Protein AF-G5AG65-F1 (afdb_monomer_lite)

Sequence (131 aa):
LTAVDVVLRHQSAVAGVQELQPMITSFLGPPPSLSLRESAKYSSVRLCDWIWESSCTSAAERTSSWSLTNYLRSDVHYYEWQFERVLENAVANGDTPLVEWLLTHFSGCMVPEEAVINAAIHGNVRILQMM

Secondary structure (DSSP, 8-state):
-HHHHHHHHH-HHHHT-TTHHHHHHHHHSS-TT--HHHHHTTT-HHHHHHHHHTS-SSGGG--SS--HHHHHTT-HHHHHHHHHHHHHHHHHTT-HHHHHHHHHHSTTPPPPHHHHHHHHHTT-HHHHTT-

Foldseek 3Di:
DVVLVVVCVVPVVVVPPPVCSVVSCCVVPDDLADALQNVCVVLDVVNNVSLQVLEDQAPVPADPDHGLSPCCRHPPVNVLVSLQNNLQVCLLVLSLVVLLSSPVRSPPHDHDPNSLVSNVVVVVVVSNVND

Organism: Phytophthora sojae (strain P6497) (NCBI:txid1094619)

Radius of gyration: 16.71 Å; chains: 1; bounding box: 49×29×40 Å

pLDDT: mean 85.84, std 12.0, range [54.34, 97.12]

Structure (mmCIF, N/CA/C/O backbone):
data_AF-G5AG65-F1
#
_entry.id   AF-G5AG65-F1
#
loop_
_atom_site.group_PDB
_atom_site.id
_atom_site.type_symbol
_atom_site.label_atom_id
_atom_site.label_alt_id
_atom_site.label_comp_id
_atom_site.label_asym_id
_atom_site.label_entity_id
_atom_site.label_seq_id
_atom_site.pdbx_PDB_ins_code
_atom_site.Cartn_x
_atom_site.Cartn_y
_atom_site.Cartn_z
_atom_site.occupancy
_atom_site.B_iso_or_equiv
_atom_site.auth_seq_id
_atom_site.auth_comp_id
_atom_site.auth_asym_id
_atom_site.auth_atom_id
_atom_site.pdbx_PDB_model_num
ATOM 1 N N . LEU A 1 1 ? -13.086 -10.065 1.124 1.00 57.06 1 LEU A N 1
ATOM 2 C CA . LEU A 1 1 ? -12.556 -11.329 1.691 1.00 57.06 1 LEU A CA 1
ATOM 3 C C . LEU A 1 1 ? -13.704 -12.319 1.758 1.00 57.06 1 LEU A C 1
ATOM 5 O O . LEU A 1 1 ? -14.679 -12.057 2.448 1.00 57.06 1 LEU A O 1
ATOM 9 N N . THR A 1 2 ? -13.602 -13.434 1.037 1.00 59.75 2 THR A N 1
ATOM 10 C CA . THR A 1 2 ? -14.717 -14.367 0.814 1.00 59.75 2 THR A CA 1
ATOM 11 C C . THR A 1 2 ? -15.323 -14.907 2.114 1.00 59.75 2 THR A C 1
ATOM 13 O O . THR A 1 2 ? -16.515 -15.153 2.146 1.00 59.75 2 THR A O 1
ATOM 16 N N . ALA A 1 3 ? -14.550 -15.038 3.199 1.00 62.78 3 ALA A N 1
ATOM 17 C CA . ALA A 1 3 ? -15.051 -15.534 4.484 1.00 62.78 3 ALA A CA 1
ATOM 18 C C . ALA A 1 3 ? -16.010 -14.556 5.192 1.00 62.78 3 ALA A C 1
ATOM 20 O O . ALA A 1 3 ? -17.078 -14.980 5.623 1.00 62.78 3 ALA A O 1
ATOM 21 N N . VAL A 1 4 ? -15.682 -13.257 5.262 1.00 65.44 4 VAL A N 1
ATOM 22 C CA . VAL A 1 4 ? -16.576 -12.229 5.838 1.00 65.44 4 VAL A CA 1
ATOM 23 C C . VAL A 1 4 ? -17.840 -12.104 4.990 1.00 65.44 4 VAL A C 1
ATOM 25 O O . VAL A 1 4 ? -18.944 -12.160 5.523 1.00 65.44 4 VAL A O 1
ATOM 28 N N . ASP A 1 5 ? -17.679 -12.036 3.664 1.00 67.56 5 ASP A N 1
ATOM 29 C CA . ASP A 1 5 ? -18.802 -11.975 2.723 1.00 67.56 5 ASP A CA 1
ATOM 30 C C . ASP A 1 5 ? -19.714 -13.205 2.849 1.00 67.56 5 ASP A C 1
ATOM 32 O O . ASP A 1 5 ? -20.936 -13.081 2.830 1.00 67.56 5 ASP A O 1
ATOM 36 N N . VAL A 1 6 ? -19.140 -14.404 3.000 1.00 69.69 6 VAL A N 1
ATOM 37 C CA . VAL A 1 6 ? -19.896 -15.649 3.196 1.00 69.69 6 VAL A CA 1
ATOM 38 C C . VAL A 1 6 ? -20.629 -15.639 4.531 1.00 69.69 6 VAL A C 1
ATOM 40 O O . VAL A 1 6 ? -21.815 -15.954 4.549 1.00 69.69 6 VAL A O 1
ATOM 43 N N . VAL A 1 7 ? -19.979 -15.246 5.629 1.00 69.88 7 VAL A N 1
ATOM 44 C CA . VAL A 1 7 ? -20.614 -15.208 6.956 1.00 69.88 7 VAL A CA 1
ATOM 45 C C . VAL A 1 7 ? -21.751 -14.190 6.992 1.00 69.88 7 VAL A C 1
ATOM 47 O O . VAL A 1 7 ? -22.844 -14.535 7.431 1.00 69.88 7 VAL A O 1
ATOM 50 N N . LEU A 1 8 ? -21.551 -12.984 6.452 1.00 68.31 8 LEU A N 1
ATOM 51 C CA . LEU A 1 8 ? -22.596 -11.958 6.380 1.00 68.31 8 LEU A CA 1
ATOM 52 C C . LEU A 1 8 ? -23.765 -12.375 5.473 1.00 68.31 8 LEU A C 1
ATOM 54 O O . LEU A 1 8 ? -24.918 -12.090 5.790 1.00 68.31 8 LEU A O 1
ATOM 58 N N . ARG A 1 9 ? -23.498 -13.099 4.376 1.00 70.75 9 ARG A N 1
ATOM 59 C CA . ARG A 1 9 ? -24.550 -13.660 3.506 1.00 70.75 9 ARG A CA 1
ATOM 60 C C . ARG A 1 9 ? -25.320 -14.804 4.165 1.00 70.75 9 ARG A C 1
ATOM 62 O O . ARG A 1 9 ? -26.516 -14.930 3.930 1.00 70.75 9 ARG A O 1
ATOM 69 N N . HIS A 1 10 ? -24.650 -15.641 4.957 1.00 72.88 10 HIS A N 1
ATOM 70 C CA . HIS A 1 10 ? -25.277 -16.780 5.633 1.00 72.88 10 HIS A CA 1
ATOM 71 C C . HIS A 1 10 ? -26.044 -16.363 6.898 1.00 72.88 10 HIS A C 1
ATOM 73 O O . HIS A 1 10 ? -27.002 -17.024 7.286 1.00 72.88 10 HIS A O 1
ATOM 79 N N . GLN A 1 11 ? -25.640 -15.259 7.529 1.00 70.19 11 GLN A N 1
ATOM 80 C CA . GLN A 1 11 ? -26.224 -14.705 8.753 1.00 70.19 11 GLN A CA 1
ATOM 81 C C . GLN A 1 11 ? -26.851 -13.328 8.471 1.00 70.19 11 GLN A C 1
ATOM 83 O O . GLN A 1 11 ? -26.471 -12.320 9.066 1.00 70.19 11 GLN A O 1
ATOM 88 N N . SER A 1 12 ? -27.830 -13.261 7.562 1.00 64.50 12 SER A N 1
ATOM 89 C CA . SER A 1 12 ? -28.473 -11.995 7.156 1.00 64.50 12 SER A CA 1
ATOM 90 C C . SER A 1 12 ? -29.152 -11.238 8.308 1.00 64.50 12 SER A C 1
ATOM 92 O O . SER A 1 12 ? -29.255 -10.015 8.258 1.00 64.50 12 SER A O 1
ATOM 94 N N . ALA A 1 13 ? -29.545 -11.936 9.380 1.00 64.31 13 ALA A N 1
ATOM 95 C CA . ALA A 1 13 ? -30.045 -11.331 10.618 1.00 64.31 13 ALA A CA 1
ATOM 96 C C . ALA A 1 13 ? -28.981 -10.484 11.348 1.00 64.31 13 ALA A C 1
ATOM 98 O O . ALA A 1 13 ? -29.315 -9.513 12.020 1.00 64.31 13 ALA A O 1
ATOM 99 N N . VAL A 1 14 ? -27.701 -10.831 11.190 1.00 56.78 14 VAL A N 1
ATOM 100 C CA . VAL A 1 14 ? -26.553 -10.136 11.791 1.00 56.78 14 VAL A CA 1
ATOM 101 C C . VAL A 1 14 ? -26.073 -8.984 10.903 1.00 56.78 14 VAL A C 1
ATOM 103 O O . VAL A 1 14 ? -25.592 -7.976 11.411 1.00 56.78 14 VAL A O 1
ATOM 106 N N . ALA A 1 15 ? -26.281 -9.080 9.585 1.00 54.34 15 ALA A N 1
ATOM 107 C CA . ALA A 1 15 ? -25.976 -8.008 8.634 1.00 54.34 15 ALA A CA 1
ATOM 108 C C . ALA A 1 15 ? -26.795 -6.719 8.874 1.00 54.34 15 ALA A C 1
ATOM 110 O O . ALA A 1 15 ? -26.377 -5.644 8.454 1.00 54.34 15 ALA A O 1
ATOM 111 N N . GLY A 1 16 ? -27.940 -6.811 9.562 1.00 57.66 16 GLY A N 1
ATOM 112 C CA . GLY A 1 16 ? -28.757 -5.656 9.955 1.00 57.66 16 GLY A CA 1
ATOM 113 C C . GLY A 1 16 ? -28.274 -4.919 11.212 1.00 57.66 16 GLY A C 1
ATOM 114 O O . GLY A 1 16 ? -28.786 -3.843 11.511 1.00 57.66 16 GLY A O 1
ATOM 115 N N . VAL A 1 17 ? -27.301 -5.468 11.949 1.00 60.62 17 VAL A N 1
ATOM 116 C CA . VAL A 1 17 ? -26.795 -4.893 13.203 1.00 60.62 17 VAL A CA 1
ATOM 117 C C . VAL A 1 17 ? -25.433 -4.252 12.937 1.00 60.62 17 VAL A C 1
ATOM 119 O O . VAL A 1 17 ? -24.400 -4.920 12.995 1.00 60.62 17 VAL A O 1
ATOM 122 N N . GLN A 1 18 ? -25.427 -2.945 12.647 1.00 62.31 18 GLN A N 1
ATOM 123 C CA . GLN A 1 18 ? -24.206 -2.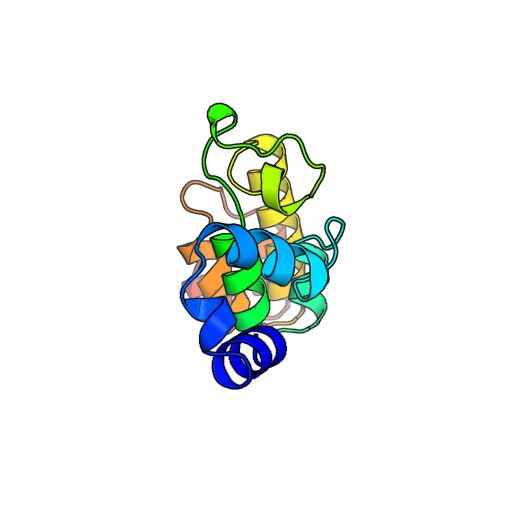170 12.353 1.00 62.31 18 GLN A CA 1
ATOM 124 C C . GLN A 1 18 ? -23.103 -2.345 13.413 1.00 62.31 18 GLN A C 1
ATOM 126 O O . GLN A 1 18 ? -21.923 -2.316 13.078 1.00 62.31 18 GLN A O 1
ATOM 131 N N . GLU A 1 19 ? -23.470 -2.588 14.672 1.00 65.50 19 GLU A N 1
ATOM 132 C CA . GLU A 1 19 ? -22.526 -2.786 15.778 1.00 65.50 19 GLU A CA 1
ATOM 133 C C . GLU A 1 19 ? -21.726 -4.100 15.697 1.00 65.50 19 GLU A C 1
ATOM 135 O O . GLU A 1 19 ? -20.626 -4.184 16.244 1.00 65.50 19 GLU A O 1
ATOM 140 N N . LEU A 1 20 ? -22.233 -5.134 15.014 1.00 67.56 20 LEU A N 1
ATOM 141 C CA . LEU A 1 20 ? -21.581 -6.452 14.953 1.00 67.56 20 LEU A CA 1
ATOM 142 C C . LEU A 1 20 ? -20.593 -6.578 13.790 1.00 67.56 20 LEU A C 1
ATOM 144 O O . LEU A 1 20 ? -19.667 -7.390 13.847 1.00 67.56 20 LEU A O 1
ATOM 148 N N . GLN A 1 21 ? -20.743 -5.754 12.755 1.00 66.94 21 GLN A N 1
ATOM 149 C CA . GLN A 1 21 ? -19.873 -5.771 11.582 1.00 66.94 21 GLN A CA 1
ATOM 150 C C . GLN A 1 21 ? -18.389 -5.511 11.924 1.00 66.94 21 GLN A C 1
ATOM 152 O O . GLN A 1 21 ? -17.550 -6.289 11.457 1.00 66.94 21 GLN A O 1
ATOM 157 N N . PRO A 1 22 ? -18.021 -4.526 12.771 1.00 67.25 22 PRO A N 1
ATOM 158 C CA . PRO A 1 22 ? -16.635 -4.335 13.205 1.00 67.25 22 PRO A CA 1
ATOM 159 C C . PRO A 1 22 ? -16.078 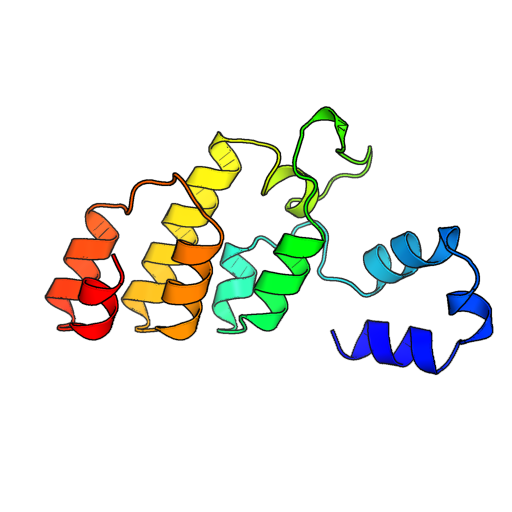-5.541 13.967 1.00 67.25 22 PRO A C 1
ATOM 161 O O . PRO A 1 22 ? -14.924 -5.908 13.775 1.00 67.25 22 PRO A O 1
ATOM 164 N N . MET A 1 23 ? -16.905 -6.198 14.786 1.00 67.62 23 MET A N 1
ATOM 165 C CA . MET A 1 23 ? -16.508 -7.350 15.602 1.00 67.62 23 MET A CA 1
ATOM 166 C C . MET A 1 23 ? -16.232 -8.588 14.736 1.00 67.62 23 MET A C 1
ATOM 168 O O . MET A 1 23 ? -15.215 -9.258 14.894 1.00 67.62 23 MET A O 1
ATOM 172 N N . ILE A 1 24 ? -17.100 -8.849 13.754 1.00 69.19 24 ILE A N 1
ATOM 173 C CA . ILE A 1 24 ? -16.925 -9.927 12.768 1.00 69.19 24 ILE A CA 1
ATOM 174 C C . ILE A 1 24 ? -15.705 -9.652 11.888 1.00 69.19 24 ILE A C 1
ATOM 176 O O . ILE A 1 24 ? -14.929 -10.563 11.609 1.00 69.19 24 ILE A O 1
ATOM 180 N N . THR A 1 25 ? -15.508 -8.396 11.487 1.00 66.44 25 THR A N 1
ATOM 181 C CA . THR A 1 25 ? -14.347 -7.968 10.696 1.00 66.44 25 THR A CA 1
ATOM 182 C C . THR A 1 25 ? -13.051 -8.102 11.496 1.00 66.44 25 THR A C 1
ATOM 184 O O . THR A 1 25 ? -12.055 -8.554 10.949 1.00 66.44 25 THR A O 1
ATOM 187 N N . SER A 1 26 ? -13.063 -7.802 12.797 1.00 67.75 26 SER A N 1
ATOM 188 C CA . SER A 1 26 ? -11.922 -8.024 13.694 1.00 67.75 26 SER A CA 1
ATOM 189 C C . SER A 1 26 ? -11.603 -9.509 13.893 1.00 67.75 26 SER A C 1
ATOM 191 O O . SER A 1 26 ? -10.436 -9.850 14.067 1.00 67.75 26 SER A O 1
ATOM 193 N N . PHE A 1 27 ? -12.613 -10.382 13.908 1.00 68.12 27 PHE A N 1
ATOM 194 C CA . PHE A 1 27 ? -12.425 -11.811 14.167 1.00 68.12 27 PHE A CA 1
ATOM 195 C C . PHE A 1 27 ? -12.052 -12.609 12.910 1.00 68.12 27 PHE A C 1
ATOM 197 O O . PHE A 1 27 ? -11.256 -13.541 12.974 1.00 68.12 27 PHE A O 1
ATOM 204 N N . LEU A 1 28 ? -12.646 -12.264 11.765 1.00 71.56 28 LEU A N 1
ATOM 205 C CA . LEU A 1 28 ? -12.463 -12.965 10.487 1.00 71.56 28 LEU A CA 1
ATOM 206 C C . LEU A 1 28 ? -11.520 -12.237 9.523 1.00 71.56 28 LEU A C 1
ATOM 208 O O . LEU A 1 28 ? -11.143 -12.797 8.490 1.00 71.56 28 LEU A O 1
ATOM 212 N N . GLY A 1 29 ? -11.195 -10.980 9.810 1.00 67.44 29 GLY A N 1
ATOM 213 C CA . GLY A 1 29 ? -10.217 -10.207 9.065 1.00 67.44 29 GLY A CA 1
ATOM 214 C C . GLY A 1 29 ? -8.782 -10.617 9.401 1.00 67.44 29 GLY A C 1
ATOM 215 O O . GLY A 1 29 ? -8.541 -11.335 10.373 1.00 67.44 29 GLY A O 1
ATOM 216 N N . PRO A 1 30 ? -7.809 -10.189 8.585 1.00 67.75 30 PRO A N 1
ATOM 217 C CA . PRO A 1 30 ? -6.398 -10.310 8.882 1.00 67.75 30 PRO A CA 1
ATOM 218 C C . PRO A 1 30 ? -6.024 -9.951 10.318 1.00 67.75 30 PRO A C 1
ATOM 220 O O . PRO A 1 30 ? -6.593 -9.017 10.889 1.00 67.75 30 PRO A O 1
ATOM 223 N N . PRO A 1 31 ? -5.047 -10.673 10.898 1.00 79.00 31 PRO A N 1
ATOM 224 C CA . PRO A 1 31 ? -4.671 -10.453 12.279 1.00 79.00 31 PRO A CA 1
ATOM 225 C C . PRO A 1 31 ? -4.216 -9.000 12.476 1.00 79.00 31 PRO A C 1
ATOM 227 O O . PRO A 1 31 ? -3.618 -8.425 11.564 1.00 79.00 31 PRO A O 1
ATOM 230 N N . PRO A 1 32 ? -4.429 -8.409 13.665 1.00 80.94 32 PRO A N 1
ATOM 231 C CA . PRO A 1 32 ? -4.074 -7.015 13.939 1.00 80.94 32 PRO A CA 1
ATOM 232 C C . PRO A 1 32 ? -2.600 -6.687 13.675 1.00 80.94 32 PRO A C 1
ATOM 234 O O . PRO A 1 32 ? -2.250 -5.535 13.443 1.00 80.94 32 PRO A O 1
ATOM 237 N N . SER A 1 33 ? -1.734 -7.700 13.714 1.00 87.44 33 SER A N 1
ATOM 238 C CA . SER A 1 33 ? -0.304 -7.605 13.443 1.00 87.44 33 SER A CA 1
ATOM 239 C C . SER A 1 33 ? 0.078 -7.810 11.974 1.00 87.44 33 SER A C 1
ATOM 241 O O . SER A 1 33 ? 1.266 -7.748 11.681 1.00 87.44 33 SER A O 1
ATOM 243 N N . LEU A 1 34 ? -0.862 -8.090 11.059 1.00 88.44 34 LEU A N 1
ATOM 244 C CA . LEU A 1 34 ? -0.537 -8.253 9.642 1.00 88.44 34 LEU A CA 1
ATOM 245 C C . LEU A 1 34 ? -0.257 -6.888 9.019 1.00 88.44 34 LEU A C 1
ATOM 247 O O . LEU A 1 34 ? -1.151 -6.062 8.841 1.00 88.44 34 LEU A O 1
ATOM 251 N N . SER A 1 35 ? 0.999 -6.671 8.657 1.00 89.94 35 SER A N 1
ATOM 252 C CA . SER A 1 35 ? 1.420 -5.480 7.932 1.00 89.94 35 SER A CA 1
ATOM 253 C C . SER A 1 35 ? 1.041 -5.564 6.447 1.00 89.94 35 SER A C 1
ATOM 255 O O . SER A 1 35 ? 0.961 -6.648 5.861 1.00 89.94 35 SER A O 1
ATOM 257 N N . LEU A 1 36 ? 0.894 -4.406 5.792 1.00 91.12 36 LEU A N 1
ATOM 258 C CA . LEU A 1 36 ? 0.735 -4.343 4.337 1.00 91.12 36 LEU A CA 1
ATOM 259 C C . LEU A 1 36 ? 1.891 -5.065 3.619 1.00 91.12 36 LEU A C 1
ATOM 261 O O . LEU A 1 36 ? 1.656 -5.851 2.703 1.00 91.12 36 LEU A O 1
ATOM 265 N N . ARG A 1 37 ? 3.131 -4.893 4.094 1.00 89.69 37 ARG A N 1
ATOM 266 C CA . ARG A 1 37 ? 4.313 -5.600 3.582 1.00 89.69 37 ARG A CA 1
ATOM 267 C C . ARG A 1 37 ? 4.181 -7.119 3.631 1.00 89.69 37 ARG A C 1
ATOM 269 O O . ARG A 1 37 ? 4.554 -7.799 2.680 1.00 89.69 37 ARG A O 1
ATOM 276 N N . GLU A 1 38 ? 3.688 -7.674 4.732 1.00 86.44 38 GLU A N 1
ATOM 277 C CA . GLU A 1 38 ? 3.480 -9.121 4.839 1.00 86.44 38 GLU A CA 1
ATOM 278 C C . GLU A 1 38 ? 2.351 -9.596 3.930 1.00 86.44 38 GLU A C 1
ATOM 280 O O . GLU A 1 38 ? 2.463 -10.673 3.352 1.00 86.44 38 GLU A O 1
ATOM 285 N N . SER A 1 39 ? 1.309 -8.782 3.748 1.00 84.94 39 SER A N 1
ATOM 286 C CA . SER A 1 39 ? 0.220 -9.084 2.818 1.00 84.94 39 SER A CA 1
ATOM 287 C C . SER A 1 39 ? 0.672 -9.114 1.352 1.00 84.94 39 SER A C 1
ATOM 289 O O . SER A 1 39 ? 0.240 -9.967 0.577 1.00 84.94 39 SER A O 1
A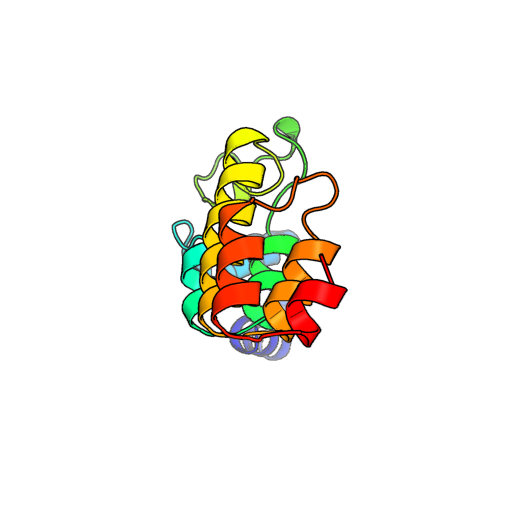TOM 291 N N . ALA A 1 40 ? 1.613 -8.242 0.992 1.00 83.06 40 ALA A N 1
ATOM 292 C CA . ALA A 1 40 ? 2.177 -8.149 -0.347 1.00 83.06 40 ALA A CA 1
ATOM 293 C C . ALA A 1 40 ? 2.988 -9.388 -0.755 1.00 83.06 40 ALA A C 1
ATOM 295 O O . ALA A 1 40 ? 3.116 -9.666 -1.942 1.00 83.06 40 ALA A O 1
ATOM 296 N N . LYS A 1 41 ? 3.475 -10.192 0.205 1.00 82.94 41 LYS A N 1
ATOM 297 C CA . LYS A 1 41 ? 4.136 -11.481 -0.086 1.00 82.94 41 LYS A CA 1
ATOM 298 C C . LYS A 1 41 ? 3.215 -12.482 -0.787 1.00 82.94 41 LYS A C 1
ATOM 300 O O . LYS A 1 41 ? 3.701 -13.440 -1.376 1.00 82.94 41 LYS A O 1
ATOM 305 N N . TYR A 1 42 ? 1.901 -12.281 -0.702 1.00 80.44 42 TYR A N 1
ATOM 306 C CA . TYR A 1 42 ? 0.910 -13.125 -1.360 1.00 80.44 42 TYR A CA 1
ATOM 307 C C . TYR A 1 42 ? 0.524 -12.617 -2.760 1.00 80.44 42 TYR A C 1
ATOM 309 O O . TYR A 1 42 ? -0.385 -13.193 -3.354 1.00 80.44 42 TYR A O 1
ATOM 317 N N . SER A 1 43 ? 1.149 -11.535 -3.259 1.00 74.94 43 SER A N 1
ATOM 318 C CA . SER A 1 43 ? 0.826 -10.878 -4.542 1.00 74.94 43 SER A CA 1
ATOM 319 C C . SER A 1 43 ? -0.679 -10.660 -4.745 1.00 74.94 43 SER A C 1
ATOM 321 O O . SER A 1 43 ? -1.234 -10.829 -5.829 1.00 74.94 43 SER A O 1
ATOM 323 N N . SER A 1 44 ? -1.375 -10.328 -3.654 1.00 84.38 44 SER A N 1
ATOM 324 C CA . SER A 1 44 ? -2.829 -10.214 -3.617 1.00 84.38 44 SER A CA 1
ATOM 325 C C . SER A 1 44 ? -3.229 -8.772 -3.355 1.00 84.38 44 SER A C 1
ATOM 327 O O . SER A 1 44 ? -3.387 -8.358 -2.206 1.00 84.38 44 SER A O 1
ATOM 329 N N . VAL A 1 45 ? -3.458 -8.023 -4.436 1.00 90.69 45 VAL A N 1
ATOM 330 C CA . VAL A 1 45 ? -3.973 -6.645 -4.376 1.00 90.69 45 VAL A CA 1
ATOM 331 C C . VAL A 1 45 ? -5.265 -6.573 -3.559 1.00 90.69 45 VAL A C 1
ATOM 333 O O . VAL A 1 45 ? -5.428 -5.685 -2.736 1.00 90.69 45 VAL A O 1
ATOM 336 N N . ARG A 1 46 ? -6.129 -7.591 -3.661 1.00 87.88 46 ARG A N 1
ATOM 337 C CA . ARG A 1 46 ? -7.379 -7.668 -2.891 1.00 87.88 46 ARG A CA 1
ATOM 338 C C . ARG A 1 46 ? -7.161 -7.703 -1.373 1.00 87.88 46 ARG A C 1
ATOM 340 O O . ARG A 1 46 ? -8.027 -7.271 -0.616 1.00 87.88 46 ARG A O 1
ATOM 347 N N . LEU A 1 47 ? -6.053 -8.285 -0.912 1.00 86.94 47 LEU A N 1
ATOM 348 C CA . LEU A 1 47 ? -5.704 -8.268 0.508 1.00 86.94 47 LEU A CA 1
ATOM 349 C C . LEU A 1 47 ?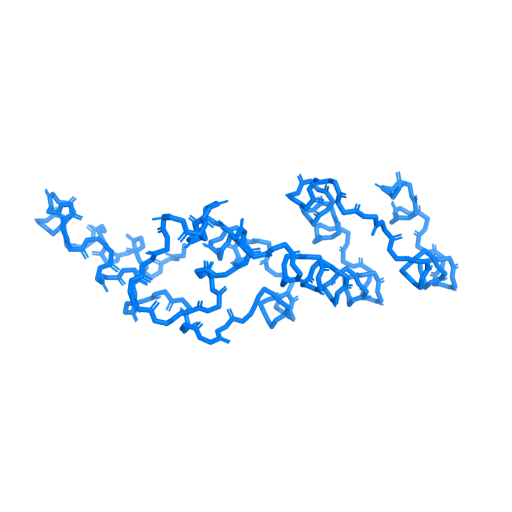 -5.158 -6.892 0.917 1.00 86.94 47 LEU A C 1
ATOM 351 O O . LEU A 1 47 ? -5.480 -6.422 2.007 1.00 86.94 47 LEU A O 1
ATOM 355 N N . CYS A 1 48 ? -4.396 -6.241 0.035 1.00 91.31 48 CYS A N 1
ATOM 356 C CA . CYS A 1 48 ? -3.938 -4.867 0.222 1.00 91.31 48 CYS A CA 1
ATOM 357 C C . CYS A 1 48 ? -5.114 -3.878 0.293 1.00 91.31 48 CYS A C 1
ATOM 359 O O . CYS A 1 48 ? -5.159 -3.097 1.240 1.00 91.31 48 CYS A O 1
ATOM 361 N N . ASP A 1 49 ? -6.099 -3.984 -0.609 1.00 90.81 49 ASP A N 1
ATOM 362 C CA . ASP A 1 49 ? -7.348 -3.205 -0.582 1.00 90.81 49 ASP A CA 1
ATOM 363 C C . ASP A 1 49 ? -8.038 -3.325 0.773 1.00 90.81 49 ASP A C 1
ATOM 365 O O . ASP A 1 49 ? -8.362 -2.331 1.410 1.00 90.81 49 ASP A O 1
ATOM 369 N N . TRP A 1 50 ? -8.203 -4.552 1.267 1.00 85.56 50 TRP A N 1
ATOM 370 C CA . TRP A 1 50 ? -8.888 -4.767 2.535 1.00 85.56 50 TRP A CA 1
ATOM 371 C C . TRP A 1 50 ? -8.144 -4.140 3.720 1.00 85.56 50 TRP A C 1
ATOM 373 O O . TRP A 1 50 ? -8.767 -3.515 4.580 1.00 85.56 50 TRP A O 1
ATOM 383 N N . ILE A 1 51 ? -6.815 -4.299 3.777 1.00 89.56 51 ILE A N 1
ATOM 384 C CA . ILE A 1 51 ? -5.985 -3.668 4.813 1.00 89.56 51 ILE A CA 1
ATOM 385 C C . ILE A 1 51 ? -6.138 -2.148 4.735 1.00 89.56 51 ILE A C 1
ATOM 387 O O . ILE A 1 51 ? -6.333 -1.504 5.761 1.00 89.56 51 ILE A O 1
ATOM 391 N N . TRP A 1 52 ? -6.094 -1.600 3.523 1.00 92.06 52 TRP A N 1
ATOM 392 C CA . TRP A 1 52 ? -6.192 -0.173 3.249 1.00 92.06 52 TRP A CA 1
ATOM 393 C C . TRP A 1 52 ? -7.553 0.434 3.609 1.00 92.06 52 TRP A C 1
ATOM 395 O O . TRP A 1 52 ? -7.611 1.525 4.182 1.00 92.06 52 TRP A O 1
ATOM 405 N N . GLU A 1 53 ? -8.642 -0.263 3.287 1.00 88.75 53 GLU A N 1
ATOM 406 C CA . GLU A 1 53 ? -10.020 0.109 3.630 1.00 88.75 53 GLU A CA 1
ATOM 407 C C . GLU A 1 53 ? -10.279 0.010 5.138 1.00 88.75 53 GLU A C 1
ATOM 409 O O . GLU A 1 53 ? -11.060 0.782 5.689 1.00 88.75 53 GLU A O 1
ATOM 414 N N . SER A 1 54 ? -9.591 -0.908 5.822 1.00 85.12 54 SER A N 1
ATOM 415 C CA . SER A 1 54 ? -9.681 -1.087 7.277 1.00 85.12 54 SER A CA 1
ATOM 416 C C . SER A 1 54 ? -8.823 -0.089 8.066 1.00 85.12 54 SER A C 1
ATOM 418 O O . SER A 1 54 ? -8.820 -0.116 9.299 1.00 85.12 54 SER A O 1
ATOM 420 N N . SER A 1 55 ? -8.062 0.765 7.381 1.00 89.62 55 SER A N 1
ATOM 421 C CA . SER A 1 55 ? -7.178 1.753 7.991 1.00 89.62 55 SER A CA 1
ATOM 422 C C . SER A 1 55 ? -7.858 3.108 8.138 1.00 89.62 55 SER A C 1
ATOM 424 O O . SER A 1 55 ? -8.286 3.711 7.154 1.00 89.62 55 SER A O 1
ATOM 426 N N . CYS A 1 56 ? -7.885 3.636 9.362 1.00 90.62 56 CYS A N 1
ATOM 427 C CA . CYS A 1 56 ? -8.332 5.003 9.613 1.00 90.62 56 CYS A CA 1
ATOM 428 C C . CYS A 1 56 ? -7.345 6.032 9.040 1.00 90.62 56 CYS A C 1
ATOM 430 O O . CYS A 1 56 ? -6.136 5.786 8.992 1.00 90.62 56 CYS A O 1
ATOM 432 N N . THR A 1 57 ? -7.845 7.206 8.655 1.00 93.31 57 THR A N 1
ATOM 433 C CA . THR A 1 57 ? -7.057 8.219 7.927 1.00 93.31 57 THR A CA 1
ATOM 434 C C . THR A 1 57 ? -6.447 9.298 8.809 1.00 93.31 57 THR A C 1
ATOM 436 O O . THR A 1 57 ? -5.614 10.077 8.356 1.00 93.31 57 THR A O 1
ATOM 439 N N . SER A 1 58 ? -6.833 9.353 10.082 1.00 93.62 58 SER A N 1
ATOM 440 C CA . SER A 1 58 ? -6.303 10.327 11.031 1.00 93.62 58 SER A CA 1
ATOM 441 C C . SER A 1 58 ? -6.086 9.705 12.404 1.00 93.62 58 SER A C 1
ATOM 443 O O . SER A 1 58 ? -6.710 8.709 12.769 1.00 93.62 58 SER A O 1
ATOM 445 N N . ALA A 1 59 ? -5.194 10.300 13.198 1.00 92.19 59 ALA A N 1
ATOM 446 C CA . ALA A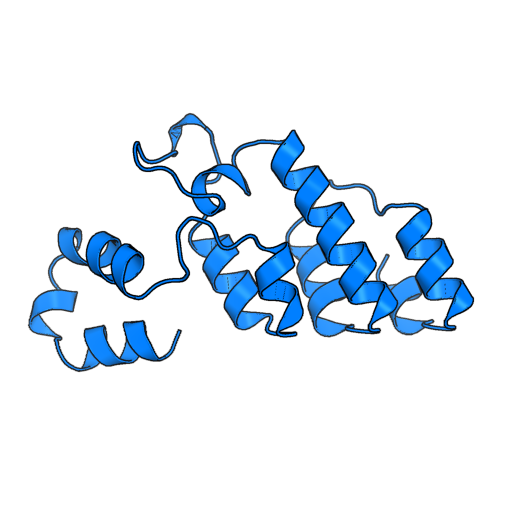 1 59 ? -4.938 9.829 14.557 1.00 92.19 59 ALA A CA 1
ATOM 447 C C . ALA A 1 59 ? -6.181 9.921 15.464 1.00 92.19 59 ALA A C 1
ATOM 449 O O . ALA A 1 59 ? -6.298 9.144 16.407 1.00 92.19 59 ALA A O 1
ATOM 450 N N . ALA A 1 60 ? -7.105 10.841 15.165 1.00 93.38 60 ALA A N 1
ATOM 451 C CA . ALA A 1 60 ? -8.354 11.026 15.901 1.00 93.38 60 ALA A CA 1
ATOM 452 C C . ALA A 1 60 ? -9.393 9.925 15.620 1.00 93.38 60 ALA A C 1
ATOM 454 O O . ALA A 1 60 ? -10.225 9.642 16.474 1.00 93.38 60 ALA A O 1
ATOM 455 N N . GLU A 1 61 ? -9.332 9.291 14.446 1.00 90.25 61 GLU A N 1
ATOM 456 C CA . GLU A 1 61 ? -10.210 8.180 14.047 1.00 90.25 61 GLU A CA 1
ATOM 457 C C . GLU A 1 61 ? -9.711 6.814 14.533 1.00 90.25 61 GLU A C 1
ATOM 459 O O . GLU A 1 61 ? -10.368 5.796 14.303 1.00 90.25 61 GLU A O 1
ATOM 464 N N . ARG A 1 62 ? -8.544 6.766 15.190 1.00 89.94 62 ARG A N 1
ATOM 465 C CA . ARG A 1 62 ? -7.972 5.511 15.672 1.00 89.94 62 ARG A CA 1
ATOM 466 C C . ARG A 1 62 ? -8.890 4.860 16.694 1.00 89.94 62 ARG A C 1
ATOM 468 O O . ARG A 1 62 ? -9.342 5.485 17.653 1.00 89.94 62 ARG A O 1
ATOM 475 N N . THR A 1 63 ? -9.082 3.557 16.537 1.00 85.31 63 THR A N 1
ATOM 476 C CA . THR A 1 63 ? -9.707 2.745 17.588 1.00 85.31 63 THR A CA 1
ATOM 477 C C . THR A 1 63 ? -8.779 2.640 18.803 1.00 85.31 63 THR A C 1
ATOM 479 O O . THR A 1 63 ? -7.560 2.753 18.669 1.00 85.31 63 THR A O 1
ATOM 482 N N . SER A 1 64 ? -9.334 2.389 19.992 1.00 84.12 64 SER A N 1
ATOM 483 C CA . SER A 1 64 ? -8.543 2.120 21.204 1.00 84.12 64 SER A CA 1
ATOM 484 C C . SER A 1 64 ? -7.835 0.761 21.166 1.00 84.12 64 SER A C 1
ATOM 486 O O . SER A 1 64 ? -6.889 0.533 21.921 1.00 84.12 64 SER A O 1
ATOM 488 N N . SER A 1 65 ? -8.279 -0.145 20.292 1.00 81.88 65 SER A N 1
ATOM 489 C CA . SER A 1 65 ? -7.625 -1.425 20.043 1.00 81.88 65 SER A CA 1
ATOM 490 C C . SER A 1 65 ? -6.338 -1.264 19.237 1.00 81.88 65 SER A C 1
ATOM 492 O O . SER A 1 65 ? -6.231 -0.448 18.320 1.00 81.88 65 SER A O 1
ATOM 494 N N . TRP A 1 66 ? -5.357 -2.101 19.557 1.00 82.50 66 TRP A N 1
ATOM 495 C CA . TRP A 1 66 ? -4.095 -2.141 18.834 1.00 82.50 66 TRP A CA 1
ATOM 496 C C . TRP A 1 66 ? -4.237 -2.924 17.519 1.00 82.50 66 TRP A C 1
ATOM 498 O O . TRP A 1 66 ? -4.637 -4.088 17.536 1.00 82.50 66 TRP A O 1
ATOM 508 N N . SER A 1 67 ? -3.871 -2.305 16.391 1.00 86.94 67 SER A N 1
ATOM 509 C CA . SER A 1 67 ? -3.613 -2.981 15.111 1.00 86.94 67 SER A CA 1
ATOM 510 C C . SER A 1 67 ? -2.690 -2.138 14.226 1.00 86.94 67 SER A C 1
ATOM 512 O O . SER A 1 67 ? -2.749 -0.911 14.260 1.00 86.94 67 SER A O 1
ATOM 514 N N . LEU A 1 68 ? -1.868 -2.774 13.388 1.00 89.56 68 LEU A N 1
ATOM 515 C CA . LEU A 1 68 ? -1.044 -2.086 12.387 1.00 89.56 68 LEU A CA 1
ATOM 516 C C . LEU A 1 68 ? -1.897 -1.342 11.354 1.00 89.56 68 LEU A C 1
ATOM 518 O O . LEU A 1 68 ? -1.525 -0.257 10.909 1.00 89.56 68 LEU A O 1
ATOM 522 N N . THR A 1 69 ? -3.072 -1.879 11.015 1.00 87.88 69 THR A N 1
ATOM 523 C CA . THR A 1 69 ? -4.023 -1.205 10.122 1.00 87.88 69 THR A CA 1
ATOM 524 C C . THR A 1 69 ? -4.476 0.141 10.691 1.00 87.88 69 THR A C 1
ATOM 526 O O . THR A 1 69 ? -4.619 1.093 9.930 1.00 87.88 69 THR A O 1
ATOM 529 N N . ASN A 1 70 ? -4.597 0.272 12.017 1.00 89.12 70 ASN A N 1
ATOM 530 C CA . ASN A 1 70 ? -4.956 1.521 12.694 1.00 89.12 70 ASN A CA 1
ATOM 531 C C . ASN A 1 70 ? -3.900 2.623 12.477 1.00 89.12 70 ASN A C 1
ATOM 533 O O . ASN A 1 70 ? -4.216 3.807 12.537 1.00 89.12 70 ASN A O 1
ATOM 537 N N . TYR A 1 71 ? -2.643 2.257 12.205 1.00 92.81 71 TYR A N 1
ATOM 538 C CA . TYR A 1 71 ? -1.545 3.209 12.011 1.00 92.81 71 TYR A CA 1
ATOM 539 C C . TYR A 1 71 ? -1.200 3.457 10.545 1.00 92.81 71 TYR A C 1
ATOM 541 O O . TYR A 1 71 ? -0.684 4.528 10.241 1.00 92.81 71 TYR A O 1
ATOM 549 N N . LEU A 1 72 ? -1.509 2.522 9.637 1.00 95.00 72 LEU A N 1
ATOM 550 C CA . LEU A 1 72 ? -1.063 2.565 8.237 1.00 95.00 72 LEU A CA 1
ATOM 551 C C . LEU A 1 72 ? -1.292 3.915 7.557 1.00 95.00 72 LEU A C 1
ATOM 553 O O . LEU A 1 72 ? -0.392 4.387 6.884 1.00 95.00 72 LEU A O 1
ATOM 557 N N . ARG A 1 73 ? -2.472 4.523 7.729 1.00 95.25 73 ARG A N 1
ATOM 558 C CA . ARG A 1 73 ? -2.860 5.782 7.064 1.00 95.25 73 ARG A CA 1
ATOM 559 C C . ARG A 1 73 ? -3.018 6.965 8.015 1.00 95.25 73 ARG A C 1
ATOM 561 O O . ARG A 1 73 ? -3.415 8.039 7.584 1.00 95.25 73 ARG A O 1
ATOM 568 N N . SER A 1 74 ? -2.742 6.767 9.300 1.00 94.81 74 SER A N 1
ATOM 569 C CA . SER A 1 74 ? -2.903 7.792 10.335 1.00 94.81 74 SER A CA 1
ATOM 570 C C . SER A 1 74 ? -1.571 8.234 10.943 1.00 94.81 74 SER A C 1
ATOM 572 O O . SER A 1 74 ? -1.538 9.219 11.678 1.00 94.81 74 SER A O 1
ATOM 574 N N . ASP A 1 75 ? -0.492 7.486 10.703 1.00 95.75 75 ASP A N 1
ATOM 575 C CA . ASP A 1 75 ? 0.872 7.798 11.120 1.00 95.75 75 ASP A CA 1
ATOM 576 C C . ASP A 1 75 ? 1.755 8.016 9.887 1.00 95.75 75 ASP A C 1
ATOM 578 O O . ASP A 1 75 ? 1.934 7.102 9.085 1.00 95.75 75 ASP A O 1
ATOM 582 N N . VAL A 1 76 ? 2.292 9.228 9.729 1.00 95.56 76 VAL A N 1
ATOM 583 C CA . VAL A 1 76 ? 3.049 9.617 8.527 1.00 95.56 76 VAL A CA 1
ATOM 584 C C . VAL A 1 76 ? 4.325 8.794 8.345 1.00 95.56 76 VAL A C 1
ATOM 586 O O . VAL A 1 76 ? 4.630 8.366 7.237 1.00 95.56 76 VAL A O 1
ATOM 589 N N . HIS A 1 77 ? 5.036 8.496 9.433 1.00 95.69 77 HIS A N 1
ATOM 590 C CA . HIS A 1 77 ? 6.295 7.762 9.359 1.00 95.69 77 HIS A CA 1
ATOM 591 C C . HIS A 1 77 ? 6.054 6.293 9.030 1.00 95.69 77 HIS A C 1
ATOM 593 O O . HIS A 1 77 ? 6.775 5.704 8.226 1.00 95.69 77 HIS A O 1
ATOM 599 N N . TYR A 1 78 ? 5.022 5.692 9.624 1.00 95.56 78 TYR A N 1
ATOM 600 C CA . TYR A 1 78 ? 4.657 4.319 9.302 1.00 95.56 78 TYR A CA 1
ATOM 601 C C . TYR A 1 78 ? 4.094 4.182 7.880 1.00 95.56 78 TYR A C 1
ATOM 603 O O . TYR A 1 78 ? 4.387 3.189 7.213 1.00 95.56 78 TYR A O 1
ATOM 611 N N . TYR A 1 79 ? 3.335 5.172 7.403 1.00 96.25 79 TYR A N 1
ATOM 612 C CA . TYR A 1 79 ? 2.830 5.241 6.031 1.00 96.25 79 TYR A CA 1
ATOM 613 C C . TYR A 1 79 ? 3.972 5.222 5.006 1.00 96.25 79 TYR A C 1
ATOM 615 O O . TYR A 1 79 ? 4.021 4.332 4.156 1.00 96.25 79 TYR A O 1
ATOM 623 N N . GLU A 1 80 ? 4.929 6.143 5.138 1.00 96.69 80 GLU A N 1
ATOM 624 C CA . GLU A 1 80 ? 6.091 6.244 4.246 1.00 96.69 80 GLU A CA 1
ATOM 625 C C . GLU A 1 80 ? 6.972 4.990 4.312 1.00 96.69 80 GLU A C 1
ATOM 627 O O . GLU A 1 80 ? 7.332 4.422 3.280 1.00 96.69 80 GLU A O 1
ATOM 632 N N . TRP A 1 81 ? 7.255 4.498 5.523 1.00 95.75 81 TRP A N 1
ATOM 633 C CA . TRP A 1 81 ? 8.064 3.295 5.706 1.00 95.75 81 TRP A CA 1
ATOM 634 C C . TRP A 1 81 ? 7.408 2.056 5.082 1.00 95.75 81 TRP A C 1
ATOM 636 O O . TRP A 1 81 ? 8.081 1.245 4.445 1.00 95.75 81 TRP A O 1
ATOM 646 N N . GLN A 1 82 ? 6.090 1.887 5.230 1.00 95.69 82 GLN A N 1
ATOM 647 C CA . GLN A 1 82 ? 5.378 0.774 4.598 1.00 95.69 82 GLN A CA 1
ATOM 648 C C . GLN A 1 82 ? 5.433 0.867 3.076 1.00 95.69 82 GLN A C 1
ATOM 650 O O . GLN A 1 82 ? 5.717 -0.144 2.436 1.00 95.69 82 GLN A O 1
ATOM 655 N N . PHE A 1 83 ? 5.198 2.052 2.506 1.00 97.12 83 PHE A N 1
ATOM 656 C CA . PHE A 1 83 ? 5.294 2.270 1.065 1.00 97.12 83 PHE A CA 1
ATOM 657 C C . PHE A 1 83 ? 6.647 1.824 0.517 1.00 97.12 83 PHE A C 1
ATOM 659 O O . PHE A 1 83 ? 6.697 0.955 -0.353 1.00 97.12 83 PHE A O 1
ATOM 666 N N . GLU A 1 84 ? 7.732 2.355 1.081 1.00 96.00 84 GLU A N 1
ATOM 667 C CA . GLU A 1 84 ? 9.102 2.047 0.677 1.00 96.00 84 GLU A CA 1
ATOM 668 C C . GLU A 1 84 ? 9.361 0.536 0.722 1.00 96.00 84 GLU A C 1
ATOM 670 O O . GLU A 1 84 ? 9.744 -0.079 -0.276 1.00 96.00 84 GLU A O 1
ATOM 675 N N . ARG A 1 85 ? 9.069 -0.099 1.863 1.00 94.56 85 ARG A N 1
ATOM 676 C CA . ARG A 1 85 ? 9.355 -1.523 2.058 1.00 94.56 85 ARG A CA 1
ATOM 677 C C . ARG A 1 85 ? 8.508 -2.432 1.174 1.00 94.56 85 ARG A C 1
ATOM 679 O O . ARG A 1 85 ? 8.975 -3.519 0.828 1.00 94.56 85 ARG A O 1
ATOM 686 N N . VAL A 1 86 ? 7.258 -2.073 0.870 1.00 95.00 86 VAL A N 1
ATOM 687 C CA . VAL A 1 86 ? 6.399 -2.887 -0.006 1.00 95.00 86 VAL A CA 1
ATOM 688 C C . VAL A 1 86 ? 6.797 -2.687 -1.467 1.00 95.00 86 VAL A C 1
ATOM 690 O O . VAL A 1 86 ? 6.909 -3.678 -2.191 1.00 95.00 86 VAL A O 1
ATOM 693 N N . LEU A 1 87 ? 7.065 -1.444 -1.878 1.00 96.06 87 LEU A N 1
ATOM 694 C CA . LEU A 1 87 ? 7.435 -1.107 -3.249 1.00 96.06 87 LEU A CA 1
ATOM 695 C C . LEU A 1 87 ? 8.741 -1.783 -3.660 1.00 96.06 87 LEU A C 1
ATOM 697 O O . LEU A 1 87 ? 8.779 -2.410 -4.714 1.00 96.06 87 LEU A O 1
ATOM 701 N N . GLU A 1 88 ? 9.772 -1.751 -2.812 1.00 93.44 88 GLU A N 1
ATOM 702 C CA . GLU A 1 88 ? 11.028 -2.470 -3.062 1.00 93.44 88 GLU A CA 1
ATOM 703 C C . GLU A 1 88 ? 10.791 -3.959 -3.373 1.00 93.44 88 GLU A C 1
ATOM 705 O O . GLU A 1 88 ? 11.317 -4.479 -4.357 1.00 93.44 88 GLU A O 1
ATOM 710 N N . ASN A 1 89 ? 9.958 -4.645 -2.576 1.00 91.94 89 ASN A N 1
ATOM 711 C CA . ASN A 1 89 ? 9.666 -6.066 -2.799 1.00 91.94 89 ASN A CA 1
ATOM 712 C C . ASN A 1 89 ? 8.854 -6.280 -4.085 1.00 91.94 89 ASN A C 1
ATOM 714 O O . ASN A 1 89 ? 9.128 -7.218 -4.829 1.00 91.94 89 ASN A O 1
ATOM 718 N N . ALA A 1 90 ? 7.858 -5.430 -4.349 1.00 94.44 90 ALA A N 1
ATOM 719 C CA . ALA A 1 90 ? 7.024 -5.528 -5.545 1.00 94.44 90 ALA A CA 1
ATOM 720 C C . ALA A 1 90 ? 7.864 -5.352 -6.820 1.00 94.44 90 ALA A C 1
ATOM 722 O O . ALA A 1 90 ? 7.744 -6.137 -7.759 1.00 94.44 90 ALA A O 1
ATOM 723 N N . VAL A 1 91 ? 8.777 -4.378 -6.817 1.00 95.19 91 VAL A N 1
ATOM 724 C CA . VAL A 1 91 ? 9.700 -4.117 -7.924 1.00 95.19 91 VAL A CA 1
ATOM 725 C C . VAL A 1 91 ? 10.678 -5.268 -8.125 1.00 95.19 91 VAL A C 1
ATOM 727 O O . VAL A 1 91 ? 10.845 -5.722 -9.258 1.00 95.19 91 VAL A O 1
ATOM 730 N N . ALA A 1 92 ? 11.289 -5.765 -7.045 1.00 91.19 92 ALA A N 1
ATOM 731 C CA . ALA A 1 92 ? 12.206 -6.902 -7.105 1.00 91.19 92 ALA A CA 1
ATOM 732 C C . ALA A 1 92 ? 11.528 -8.165 -7.666 1.00 91.19 92 ALA A C 1
ATOM 734 O O . ALA A 1 92 ? 12.153 -8.931 -8.395 1.00 91.19 92 ALA A O 1
ATOM 735 N N . ASN A 1 93 ? 10.237 -8.353 -7.380 1.00 91.19 93 ASN A N 1
ATOM 736 C CA . ASN A 1 93 ? 9.445 -9.472 -7.889 1.00 91.19 93 ASN A CA 1
ATOM 737 C C . ASN A 1 93 ? 8.860 -9.236 -9.294 1.00 91.19 93 ASN A C 1
ATOM 739 O O . ASN A 1 93 ? 8.280 -10.157 -9.865 1.00 91.19 93 ASN A O 1
ATOM 743 N N . GLY A 1 94 ? 8.968 -8.026 -9.852 1.00 93.12 94 GLY A N 1
ATOM 744 C CA . GLY A 1 94 ? 8.318 -7.671 -11.117 1.00 93.12 94 GLY A CA 1
ATOM 745 C C . GLY A 1 94 ? 6.783 -7.615 -11.040 1.00 93.12 94 GLY A C 1
ATOM 746 O O . GLY A 1 94 ? 6.115 -7.754 -12.063 1.00 93.12 94 GLY A O 1
ATOM 747 N N . ASP A 1 95 ? 6.211 -7.432 -9.846 1.00 94.44 95 ASP A N 1
ATOM 748 C CA . ASP A 1 95 ? 4.763 -7.454 -9.592 1.00 94.44 95 ASP A CA 1
ATOM 749 C C . ASP A 1 95 ? 4.114 -6.127 -10.021 1.00 94.44 95 ASP A C 1
ATOM 751 O O . ASP A 1 95 ? 3.866 -5.228 -9.214 1.00 94.44 95 ASP A O 1
ATOM 755 N N . THR A 1 96 ? 3.876 -5.973 -11.327 1.00 95.25 96 THR A N 1
ATOM 756 C CA . THR A 1 96 ? 3.328 -4.727 -11.883 1.00 95.25 96 THR A CA 1
ATOM 757 C C . THR A 1 96 ? 1.958 -4.342 -11.311 1.00 95.25 96 THR A C 1
ATOM 759 O O . THR A 1 96 ? 1.789 -3.155 -11.032 1.00 95.25 96 THR A O 1
ATOM 762 N N . PRO A 1 97 ? 0.987 -5.260 -11.085 1.00 95.44 97 PRO A N 1
ATOM 763 C CA . PRO A 1 97 ? -0.285 -4.883 -10.465 1.00 95.44 97 PRO A CA 1
ATOM 764 C C . PRO A 1 97 ? -0.114 -4.297 -9.062 1.00 95.44 97 PRO A C 1
ATOM 766 O O . PRO A 1 97 ? -0.766 -3.311 -8.723 1.00 95.44 97 PRO A O 1
ATOM 769 N N . LEU A 1 98 ? 0.776 -4.872 -8.247 1.00 95.25 98 LEU A N 1
ATOM 770 C CA . LEU A 1 98 ? 1.030 -4.353 -6.909 1.00 95.25 98 LEU A CA 1
ATOM 771 C C . LEU A 1 98 ? 1.759 -3.002 -6.946 1.00 95.25 98 LEU A C 1
ATOM 773 O O . LEU A 1 98 ? 1.419 -2.119 -6.162 1.00 95.25 98 LEU A O 1
ATOM 777 N N . VAL A 1 99 ? 2.713 -2.807 -7.864 1.00 95.94 99 VAL A N 1
ATOM 778 C CA . VAL A 1 99 ? 3.370 -1.499 -8.063 1.00 95.94 99 VAL A CA 1
ATOM 779 C C . VAL A 1 99 ? 2.344 -0.422 -8.425 1.00 95.94 99 VAL A C 1
ATOM 781 O O . VAL A 1 99 ? 2.348 0.646 -7.820 1.00 95.94 99 VAL A O 1
ATOM 784 N N . GLU A 1 100 ? 1.433 -0.705 -9.361 1.00 96.06 100 GLU A N 1
ATOM 785 C CA . GLU A 1 100 ? 0.375 0.239 -9.758 1.00 96.06 100 GLU A CA 1
ATOM 786 C C . GLU A 1 100 ? -0.509 0.615 -8.571 1.00 96.06 100 GLU A C 1
ATOM 788 O O . GLU A 1 100 ? -0.794 1.791 -8.326 1.00 96.06 100 GLU A O 1
ATOM 793 N N . TRP A 1 101 ? -0.901 -0.400 -7.800 1.00 96.31 101 TRP A N 1
ATOM 794 C CA . TRP A 1 101 ? -1.718 -0.223 -6.615 1.00 96.31 101 TRP A CA 1
ATOM 795 C C . TRP A 1 101 ? -1.017 0.663 -5.579 1.00 96.31 101 TRP A C 1
ATOM 797 O O . TRP A 1 101 ? -1.630 1.604 -5.076 1.00 96.31 101 TRP A O 1
ATOM 807 N N . LEU A 1 102 ? 0.268 0.423 -5.300 1.00 96.56 102 LEU A N 1
ATOM 808 C CA . LEU A 1 102 ? 1.040 1.203 -4.330 1.00 96.56 102 LEU A CA 1
ATOM 809 C C . LEU A 1 102 ? 1.154 2.670 -4.738 1.00 96.56 102 LEU A C 1
ATOM 811 O O . LEU A 1 102 ? 0.867 3.537 -3.920 1.00 96.56 102 LEU A O 1
ATOM 815 N N . LEU A 1 103 ? 1.521 2.949 -5.990 1.00 96.06 103 LEU A N 1
ATOM 816 C CA . LEU A 1 103 ? 1.685 4.320 -6.485 1.00 96.06 103 LEU A CA 1
ATOM 817 C C . LEU A 1 103 ? 0.357 5.091 -6.515 1.00 96.06 103 LEU A C 1
ATOM 819 O O . LEU A 1 103 ? 0.335 6.299 -6.297 1.00 96.06 103 LEU A O 1
ATOM 823 N N . THR A 1 104 ? -0.758 4.389 -6.726 1.00 96.12 104 THR A N 1
ATOM 824 C CA . THR A 1 104 ? -2.101 4.986 -6.693 1.00 96.12 104 THR A CA 1
ATOM 825 C C . THR A 1 104 ? -2.540 5.340 -5.271 1.00 96.12 104 THR A C 1
ATOM 827 O O . THR A 1 104 ? -3.134 6.393 -5.046 1.00 96.12 104 THR A O 1
ATOM 830 N N . HIS A 1 105 ? -2.272 4.463 -4.301 1.00 96.25 105 HIS A N 1
ATOM 831 C CA . HIS A 1 105 ? -2.781 4.609 -2.936 1.00 96.25 105 HIS A CA 1
ATOM 832 C C . HIS A 1 105 ? -1.863 5.454 -2.045 1.00 96.25 105 HIS A C 1
ATOM 834 O O . HIS A 1 105 ? -2.347 6.256 -1.241 1.00 96.25 105 HIS A O 1
ATOM 840 N N . PHE A 1 106 ? -0.544 5.319 -2.199 1.00 96.38 106 PHE A N 1
ATOM 841 C CA . PHE A 1 106 ? 0.451 6.058 -1.421 1.00 96.38 106 PHE A CA 1
ATOM 842 C C . PHE A 1 106 ? 0.775 7.431 -2.027 1.00 96.38 106 PHE A C 1
ATOM 844 O O . PHE A 1 106 ? 1.927 7.771 -2.299 1.00 96.38 106 PHE A O 1
ATOM 851 N N . SER A 1 107 ? -0.264 8.232 -2.271 1.00 89.56 107 SER A N 1
ATOM 852 C CA . SER A 1 107 ? -0.117 9.556 -2.873 1.00 89.56 107 SER A CA 1
ATOM 853 C C . SER A 1 107 ? 0.746 10.474 -2.003 1.00 89.56 107 SER A C 1
ATOM 855 O O . SER A 1 107 ? 0.457 10.664 -0.822 1.00 89.56 107 SER A O 1
ATOM 857 N N . GLY A 1 108 ? 1.756 11.099 -2.606 1.00 91.31 108 GLY A N 1
ATOM 858 C CA . GLY A 1 108 ? 2.652 12.031 -1.918 1.00 91.31 108 GLY A CA 1
ATOM 859 C C . GLY A 1 108 ? 3.907 11.387 -1.326 1.00 91.31 108 GLY A C 1
ATOM 860 O O . GLY A 1 108 ? 4.801 12.121 -0.915 1.00 91.31 108 GLY A O 1
ATOM 861 N N . CYS A 1 109 ? 4.024 10.055 -1.336 1.00 95.88 109 CYS A N 1
ATOM 862 C CA . CYS A 1 109 ? 5.299 9.403 -1.061 1.00 95.88 109 CYS A CA 1
ATOM 863 C C . CYS A 1 109 ? 6.254 9.555 -2.249 1.00 95.88 109 CYS A C 1
ATOM 865 O O . CYS A 1 109 ? 5.866 9.410 -3.409 1.00 95.88 109 CYS A O 1
ATOM 867 N N . MET A 1 110 ? 7.526 9.805 -1.948 1.00 94.94 110 MET A N 1
ATOM 868 C CA . MET A 1 110 ? 8.588 9.795 -2.949 1.00 94.94 110 MET A CA 1
ATOM 869 C C . MET A 1 110 ? 9.002 8.355 -3.242 1.00 94.94 110 MET A C 1
ATOM 871 O O . MET A 1 110 ? 9.233 7.577 -2.317 1.00 94.94 110 MET A O 1
ATOM 875 N N . VAL A 1 111 ? 9.121 8.006 -4.524 1.00 95.88 111 VAL A N 1
ATOM 876 C CA . VAL A 1 111 ? 9.656 6.704 -4.938 1.00 95.88 111 VAL A CA 1
ATOM 877 C C . VAL A 1 111 ? 11.120 6.597 -4.477 1.00 95.88 111 VAL A C 1
ATOM 879 O O . VAL A 1 111 ? 11.913 7.475 -4.825 1.00 95.88 111 VAL A O 1
ATOM 882 N N . PRO A 1 112 ? 11.501 5.553 -3.714 1.00 94.81 112 PRO A N 1
ATOM 883 C CA . PRO A 1 112 ? 12.882 5.347 -3.282 1.00 94.81 112 PRO A CA 1
ATOM 884 C C . PRO A 1 112 ? 13.815 5.127 -4.476 1.00 94.81 112 PRO A C 1
ATOM 886 O O . PRO A 1 112 ? 13.472 4.397 -5.411 1.00 94.81 112 PRO A O 1
ATOM 889 N N . GLU A 1 113 ? 15.016 5.704 -4.429 1.00 94.69 113 GLU A N 1
ATOM 890 C CA . GLU A 1 113 ? 16.022 5.559 -5.490 1.00 94.69 113 GLU A CA 1
ATOM 891 C C . GLU A 1 113 ? 16.366 4.080 -5.728 1.00 94.69 113 GLU A C 1
ATOM 893 O O . GLU A 1 113 ? 16.457 3.621 -6.869 1.00 94.69 113 GLU A O 1
ATOM 898 N N . GLU A 1 114 ? 16.450 3.297 -4.654 1.00 93.75 114 GLU A N 1
ATOM 899 C CA . GLU A 1 114 ? 16.716 1.863 -4.682 1.00 93.75 114 GLU A CA 1
ATOM 900 C C . GLU A 1 114 ? 15.659 1.085 -5.475 1.00 93.75 114 GLU A C 1
ATOM 902 O O . GLU A 1 114 ? 15.989 0.103 -6.145 1.00 93.75 114 GLU A O 1
ATOM 907 N N . ALA A 1 115 ? 14.392 1.513 -5.447 1.00 95.12 115 ALA A N 1
ATOM 908 C CA . ALA A 1 115 ? 13.337 0.894 -6.244 1.00 95.12 115 ALA A CA 1
ATOM 909 C C . ALA A 1 115 ? 13.552 1.163 -7.744 1.00 95.12 115 ALA A C 1
ATOM 911 O O . ALA A 1 115 ? 13.449 0.241 -8.554 1.00 95.12 115 ALA A O 1
ATOM 912 N N . VAL A 1 116 ? 13.933 2.389 -8.118 1.00 95.88 116 VAL A N 1
ATOM 913 C CA . VAL A 1 116 ? 14.230 2.754 -9.515 1.00 95.88 116 VAL A CA 1
ATOM 914 C C . VAL A 1 116 ? 15.451 1.989 -10.031 1.00 95.88 116 VAL A C 1
ATOM 916 O O . VAL A 1 116 ? 15.400 1.382 -11.105 1.00 95.88 116 VAL A O 1
ATOM 919 N N . ILE A 1 117 ? 16.533 1.956 -9.245 1.00 95.38 117 ILE A N 1
ATOM 920 C CA . ILE A 1 117 ? 17.759 1.217 -9.576 1.00 95.38 117 ILE A CA 1
ATOM 921 C C . ILE A 1 117 ? 17.446 -0.270 -9.762 1.00 95.38 117 ILE A C 1
ATOM 923 O O . ILE A 1 117 ? 17.846 -0.860 -10.767 1.00 95.38 117 ILE A O 1
ATOM 927 N N . ASN A 1 118 ? 16.691 -0.876 -8.842 1.00 94.56 118 ASN A N 1
ATOM 928 C CA . ASN A 1 118 ? 16.308 -2.280 -8.958 1.00 94.56 118 ASN A CA 1
ATOM 929 C C . ASN A 1 118 ? 15.481 -2.546 -10.220 1.00 94.56 118 ASN A C 1
ATOM 931 O O . ASN A 1 118 ? 15.774 -3.505 -10.936 1.00 94.56 118 ASN A O 1
ATOM 935 N N . ALA A 1 119 ? 14.496 -1.705 -10.543 1.00 96.12 119 ALA A N 1
ATOM 936 C CA . ALA A 1 119 ? 13.711 -1.862 -11.767 1.00 96.12 119 ALA A CA 1
ATOM 937 C C . ALA A 1 119 ? 14.591 -1.790 -13.030 1.00 96.12 119 ALA A C 1
ATOM 939 O O . ALA A 1 119 ? 14.415 -2.595 -13.949 1.00 96.12 119 ALA A O 1
ATOM 940 N N . ALA A 1 120 ? 15.567 -0.877 -13.056 1.00 96.00 120 ALA A N 1
ATOM 941 C CA . ALA A 1 120 ? 16.508 -0.721 -14.163 1.00 96.00 120 ALA A CA 1
ATOM 942 C C . ALA A 1 120 ? 17.457 -1.918 -14.313 1.00 96.00 120 ALA A C 1
ATOM 944 O O . ALA A 1 120 ? 17.609 -2.432 -15.421 1.00 96.00 120 ALA A O 1
ATOM 945 N N . ILE A 1 121 ? 18.042 -2.404 -13.211 1.00 95.56 121 ILE A N 1
ATOM 946 C CA . ILE A 1 121 ? 18.933 -3.579 -13.207 1.00 95.56 121 ILE A CA 1
ATOM 947 C C . ILE A 1 121 ? 18.222 -4.813 -13.775 1.00 95.56 121 ILE A C 1
ATOM 949 O O . ILE A 1 121 ? 18.818 -5.573 -14.535 1.00 95.56 121 ILE A O 1
ATOM 953 N N . HIS A 1 122 ? 16.941 -4.993 -13.449 1.00 93.19 122 HIS A N 1
ATOM 954 C CA . HIS A 1 122 ? 16.147 -6.130 -13.921 1.00 93.19 122 HIS A CA 1
ATOM 955 C C . HIS A 1 122 ? 15.527 -5.912 -15.311 1.00 93.19 122 HIS A C 1
ATOM 957 O O . HIS A 1 122 ? 14.833 -6.793 -15.813 1.00 93.19 122 HIS A O 1
ATOM 963 N N . GLY A 1 123 ? 15.753 -4.758 -15.951 1.00 93.19 123 GLY A N 1
ATOM 964 C CA . GLY A 1 123 ? 15.182 -4.447 -17.263 1.00 93.19 123 GLY A CA 1
ATOM 965 C C . GLY A 1 123 ? 13.653 -4.322 -17.260 1.00 93.19 123 GLY A C 1
ATOM 966 O O . GLY A 1 123 ? 13.022 -4.460 -18.309 1.00 93.19 123 GLY A O 1
ATOM 967 N N . ASN A 1 124 ? 13.041 -4.047 -16.103 1.00 95.31 124 ASN A N 1
ATOM 968 C CA . ASN A 1 124 ? 11.592 -3.932 -15.939 1.00 95.31 124 ASN A CA 1
ATOM 969 C C . ASN A 1 124 ? 11.086 -2.569 -16.438 1.00 95.31 124 ASN A C 1
ATOM 971 O O . ASN A 1 124 ? 10.603 -1.736 -15.672 1.00 95.31 124 ASN A O 1
ATOM 975 N N . VAL A 1 125 ? 11.164 -2.347 -17.755 1.00 94.31 125 VAL A N 1
ATOM 976 C CA . VAL A 1 125 ? 10.770 -1.086 -18.414 1.00 94.31 125 VAL A CA 1
ATOM 977 C C . VAL A 1 125 ? 9.336 -0.682 -18.068 1.00 94.31 125 VAL A C 1
ATOM 979 O O . VAL A 1 125 ? 9.062 0.498 -17.875 1.00 94.31 125 VAL A O 1
ATOM 982 N N . ARG A 1 126 ? 8.421 -1.652 -17.940 1.00 96.19 126 ARG A N 1
ATOM 983 C CA . ARG A 1 126 ? 7.028 -1.373 -17.572 1.00 96.19 126 ARG A CA 1
ATOM 984 C C . ARG A 1 126 ? 6.912 -0.722 -16.193 1.00 96.19 126 ARG A C 1
ATOM 986 O O . ARG A 1 126 ? 6.143 0.216 -16.058 1.00 96.19 126 ARG A O 1
ATOM 993 N N . ILE A 1 127 ? 7.677 -1.199 -15.211 1.00 96.00 127 ILE A N 1
ATOM 994 C CA . ILE A 1 127 ? 7.690 -0.652 -13.847 1.00 96.00 127 ILE A CA 1
ATOM 995 C C . ILE A 1 127 ? 8.293 0.754 -13.845 1.00 96.00 127 ILE A C 1
ATOM 997 O O . ILE A 1 127 ? 7.723 1.654 -13.242 1.00 96.00 127 ILE A O 1
ATOM 1001 N N . LEU A 1 128 ? 9.389 0.968 -14.579 1.00 95.81 128 LEU A N 1
ATOM 1002 C CA . LEU A 1 128 ? 10.013 2.291 -14.700 1.00 95.81 128 LEU A CA 1
ATOM 1003 C C . LEU A 1 128 ? 9.076 3.345 -15.302 1.00 95.81 128 LEU A C 1
ATOM 1005 O O . LEU A 1 128 ? 9.153 4.505 -14.933 1.00 95.81 128 LEU A O 1
ATOM 1009 N N . GLN A 1 129 ? 8.189 2.955 -16.220 1.00 95.69 129 GLN A N 1
ATOM 1010 C CA . GLN A 1 129 ? 7.205 3.867 -16.819 1.00 95.69 129 GLN A CA 1
ATOM 1011 C C . GLN A 1 129 ? 6.075 4.278 -15.866 1.00 95.69 129 GLN A C 1
ATOM 1013 O O . GLN A 1 129 ? 5.298 5.166 -16.209 1.00 95.69 129 GLN A O 1
AT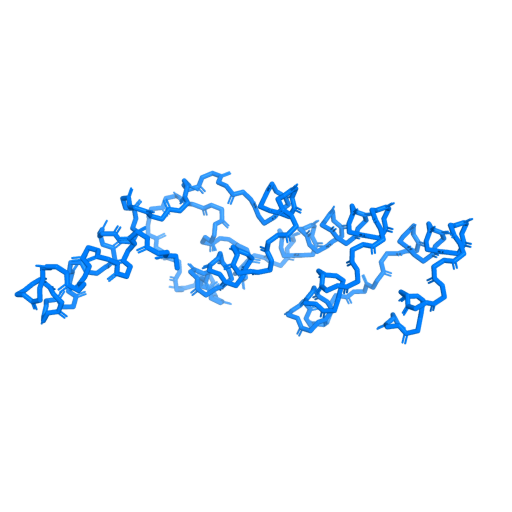OM 1018 N N . MET A 1 130 ? 5.925 3.589 -14.735 1.00 93.44 130 MET A N 1
ATOM 1019 C CA . MET A 1 130 ? 4.872 3.863 -13.756 1.00 93.44 130 MET A CA 1
ATOM 1020 C C . MET A 1 130 ? 5.332 4.830 -12.664 1.00 93.44 130 MET A C 1
ATOM 1022 O O . MET A 1 130 ? 4.479 5.418 -12.006 1.00 93.44 130 MET A O 1
ATOM 1026 N N . MET A 1 131 ? 6.648 4.946 -12.466 1.00 88.31 131 MET A N 1
ATOM 1027 C CA . MET A 1 131 ? 7.294 5.740 -11.418 1.00 88.31 131 MET A CA 1
ATOM 1028 C C . MET A 1 131 ? 7.459 7.207 -11.809 1.00 88.31 131 MET A C 1
ATOM 1030 O O . MET A 1 131 ? 7.664 7.487 -13.012 1.00 88.31 131 MET A O 1
#